Protein AF-A0A2B8A457-F1 (afdb_monomer)

Secondary structure (DSSP, 8-state):
--TT--HHHHHHHHHHHHHHHHHHHHHHHT-HHHHHHHHHHHHHHHHHTTTT---S-HHHHHHHHHHHHHHHHHHHHHHHHHHHHHHHHHHHHHHHHHHHHHHHHHHHHHHHHHHHHS-HHHHHHHHHHHHS------

Structure (mmCIF, N/CA/C/O backbone):
data_AF-A0A2B8A457-F1
#
_entry.id   AF-A0A2B8A457-F1
#
loop_
_atom_site.group_PDB
_atom_site.id
_atom_site.type_symbol
_atom_site.label_atom_id
_atom_site.label_alt_id
_atom_site.label_comp_id
_atom_site.label_asym_id
_atom_site.label_entity_id
_atom_site.label_seq_id
_atom_site.pdbx_PDB_ins_code
_atom_site.Cartn_x
_atom_site.Cartn_y
_atom_site.Cartn_z
_atom_site.occupancy
_atom_site.B_iso_or_equiv
_atom_site.auth_seq_id
_atom_site.auth_comp_id
_atom_site.auth_asym_id
_atom_site.auth_atom_id
_atom_site.pdbx_PDB_model_num
ATOM 1 N N . MET A 1 1 ? 13.813 -0.343 -30.121 1.00 52.28 1 MET A N 1
ATOM 2 C CA . MET A 1 1 ? 13.676 -1.736 -29.616 1.00 52.28 1 MET A CA 1
ATOM 3 C C . MET A 1 1 ? 12.540 -1.972 -28.604 1.00 52.28 1 MET A C 1
ATOM 5 O O . MET A 1 1 ? 12.198 -3.127 -28.408 1.00 52.28 1 MET A O 1
ATOM 9 N N . LEU A 1 2 ? 11.872 -0.954 -28.040 1.00 53.28 2 LEU A N 1
ATOM 10 C CA . LEU A 1 2 ? 10.513 -1.100 -27.456 1.00 53.28 2 LEU A CA 1
ATOM 11 C C . LEU A 1 2 ? 9.423 -0.391 -28.286 1.00 53.28 2 LEU A C 1
ATOM 13 O O . LEU A 1 2 ? 8.240 -0.682 -28.145 1.00 53.28 2 LEU A O 1
ATOM 17 N N . SER A 1 3 ? 9.846 0.500 -29.183 1.00 53.75 3 SER A N 1
ATOM 18 C CA . SER A 1 3 ? 9.023 1.401 -29.994 1.00 53.75 3 SER A CA 1
ATOM 19 C C . SER A 1 3 ? 8.364 0.769 -31.228 1.00 53.75 3 SER A C 1
ATOM 21 O O . SER A 1 3 ? 7.553 1.422 -31.862 1.00 53.75 3 SER A O 1
ATOM 23 N N . GLU A 1 4 ? 8.674 -0.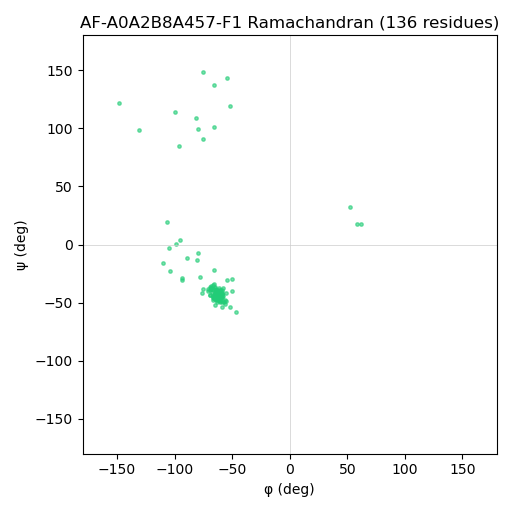483 -31.577 1.00 54.47 4 GLU A N 1
ATOM 24 C CA . GLU A 1 4 ? 8.161 -1.135 -32.803 1.00 54.47 4 GLU A CA 1
ATOM 25 C C . GLU A 1 4 ? 7.081 -2.197 -32.530 1.00 54.47 4 GLU A C 1
ATOM 27 O O . GLU A 1 4 ? 6.860 -3.087 -33.343 1.00 54.47 4 GLU A O 1
ATOM 32 N N . GLY A 1 5 ? 6.428 -2.181 -31.359 1.00 55.97 5 GLY A N 1
ATOM 33 C CA . GLY A 1 5 ? 5.375 -3.165 -31.043 1.00 55.97 5 GLY A CA 1
ATOM 34 C C . GLY A 1 5 ? 5.871 -4.620 -31.006 1.00 55.97 5 GLY A C 1
ATOM 35 O O . GLY A 1 5 ? 5.084 -5.570 -31.065 1.00 55.97 5 GLY A O 1
ATOM 36 N N . ASN A 1 6 ? 7.189 -4.816 -30.902 1.00 70.00 6 ASN A N 1
ATOM 37 C CA . ASN A 1 6 ? 7.809 -6.128 -30.937 1.00 70.00 6 ASN A CA 1
ATOM 38 C C . ASN A 1 6 ? 7.582 -6.846 -29.600 1.00 70.00 6 ASN A C 1
ATOM 40 O O . ASN A 1 6 ? 8.371 -6.737 -28.660 1.00 70.00 6 ASN A O 1
ATOM 44 N N . HIS A 1 7 ? 6.489 -7.604 -29.536 1.00 79.69 7 HIS A N 1
ATOM 45 C CA . HIS A 1 7 ? 6.098 -8.428 -28.393 1.00 79.69 7 HIS A CA 1
ATOM 46 C C . HIS A 1 7 ? 7.244 -9.327 -27.899 1.00 79.69 7 HIS A C 1
ATOM 48 O O . HIS A 1 7 ? 7.332 -9.599 -26.704 1.00 79.69 7 HIS A O 1
ATOM 54 N N . LYS A 1 8 ? 8.167 -9.743 -28.783 1.00 84.62 8 LYS A N 1
ATOM 55 C CA . LYS A 1 8 ? 9.351 -10.523 -28.391 1.00 84.62 8 LYS A CA 1
ATOM 56 C C . LYS A 1 8 ? 10.301 -9.704 -27.519 1.00 84.62 8 LYS A C 1
ATOM 58 O O . LYS A 1 8 ? 10.731 -10.190 -26.483 1.00 84.62 8 LYS A O 1
ATOM 63 N N . ALA A 1 9 ? 10.578 -8.453 -27.885 1.00 85.19 9 ALA A N 1
ATOM 64 C CA . ALA A 1 9 ? 11.459 -7.583 -27.107 1.00 85.19 9 ALA A CA 1
ATOM 65 C C . ALA A 1 9 ? 10.882 -7.283 -25.714 1.00 85.19 9 ALA A C 1
ATOM 67 O O . ALA A 1 9 ? 11.610 -7.298 -24.722 1.00 85.19 9 ALA A O 1
ATOM 68 N N . PHE A 1 10 ? 9.566 -7.075 -25.625 1.00 87.38 10 PHE A N 1
ATOM 69 C CA . PHE A 1 10 ? 8.898 -6.898 -24.338 1.00 87.38 10 PHE A CA 1
ATOM 70 C C . PHE A 1 10 ? 8.903 -8.180 -23.497 1.00 87.38 10 PHE A C 1
ATOM 72 O O . PHE A 1 10 ? 9.169 -8.119 -22.301 1.00 87.38 10 PHE A O 1
ATOM 79 N N . LYS A 1 11 ? 8.686 -9.347 -24.115 1.00 89.62 11 LYS A N 1
ATOM 80 C CA . LYS A 1 11 ? 8.765 -10.645 -23.431 1.00 89.62 11 LYS A CA 1
ATOM 81 C C . LYS A 1 11 ? 10.161 -10.912 -22.860 1.00 89.62 11 LYS A C 1
ATOM 83 O O . LYS A 1 11 ? 10.271 -11.339 -21.716 1.00 89.62 11 LYS A O 1
ATOM 88 N N . GLU A 1 12 ? 11.218 -10.618 -23.613 1.00 90.25 12 GLU A N 1
ATOM 89 C CA . GLU A 1 12 ? 12.600 -10.745 -23.129 1.00 90.25 12 GLU A CA 1
ATOM 90 C C . GLU A 1 12 ? 12.883 -9.816 -21.946 1.00 90.25 12 GLU A C 1
ATOM 92 O O . GLU A 1 12 ? 13.487 -10.214 -20.949 1.00 90.25 12 GLU A O 1
ATOM 97 N N . LEU A 1 13 ? 12.401 -8.578 -22.027 1.00 90.62 13 LEU A N 1
ATOM 98 C CA . LEU A 1 13 ? 12.503 -7.602 -20.951 1.00 90.62 13 LEU A CA 1
ATOM 99 C C . LEU A 1 13 ? 11.749 -8.075 -19.699 1.00 90.62 13 LEU A C 1
ATOM 101 O O . LEU A 1 13 ? 12.302 -8.031 -18.600 1.00 90.62 13 LEU A O 1
ATOM 105 N N . TYR A 1 14 ? 10.527 -8.580 -19.862 1.00 92.25 14 TYR A N 1
ATOM 106 C CA . TYR A 1 14 ? 9.738 -9.145 -18.772 1.00 92.25 14 TYR A CA 1
ATOM 107 C C . TYR A 1 14 ? 10.484 -10.308 -18.110 1.00 92.25 14 TYR A C 1
ATOM 109 O O . TYR A 1 14 ? 10.761 -10.256 -16.915 1.00 92.25 14 TYR A O 1
ATOM 117 N N . ASN A 1 15 ? 10.918 -11.302 -18.889 1.00 93.25 15 ASN A N 1
ATOM 118 C CA . ASN A 1 15 ? 11.648 -12.467 -18.383 1.00 93.25 15 ASN A CA 1
ATOM 119 C C . ASN A 1 15 ? 12.934 -12.082 -17.640 1.00 93.25 15 ASN A C 1
ATOM 121 O O . ASN A 1 15 ? 13.277 -12.700 -16.631 1.00 93.25 15 ASN A O 1
ATOM 125 N N . ARG A 1 16 ? 13.639 -11.051 -18.121 1.00 94.94 16 ARG A N 1
ATOM 126 C CA . ARG A 1 16 ? 14.887 -10.570 -17.523 1.00 94.94 16 ARG A CA 1
ATOM 127 C C . ARG A 1 16 ? 14.676 -9.910 -16.162 1.00 94.94 16 ARG A C 1
ATOM 129 O O . ARG A 1 16 ? 15.476 -10.138 -15.260 1.00 94.94 16 ARG A O 1
ATOM 136 N N . TYR A 1 17 ? 13.647 -9.074 -16.018 1.00 95.38 17 TYR A N 1
ATOM 137 C CA . TYR A 1 17 ? 13.493 -8.225 -14.831 1.00 95.38 17 TYR A CA 1
ATOM 138 C C . TYR A 1 17 ? 12.430 -8.712 -13.844 1.00 95.38 17 TYR A C 1
ATOM 140 O O . TYR A 1 17 ? 12.546 -8.392 -12.664 1.00 95.38 17 TYR A O 1
ATOM 148 N N . TRP A 1 18 ? 11.452 -9.517 -14.274 1.00 96.06 18 TRP A N 1
ATOM 149 C CA . TRP A 1 18 ? 10.321 -9.963 -13.450 1.00 96.06 18 TRP A CA 1
ATOM 150 C C . TRP A 1 18 ? 10.748 -10.456 -12.068 1.00 96.06 18 TRP A C 1
ATOM 152 O O . TRP A 1 18 ? 10.353 -9.880 -11.059 1.00 96.06 18 TRP A O 1
ATOM 162 N N . ARG A 1 19 ? 11.630 -11.464 -12.011 1.00 96.69 19 ARG A N 1
ATOM 163 C CA . ARG A 1 19 ? 12.070 -12.063 -10.740 1.00 96.69 19 ARG A CA 1
ATOM 164 C C . ARG A 1 19 ? 12.770 -11.058 -9.826 1.00 96.69 19 ARG A C 1
ATOM 166 O O . ARG A 1 19 ? 12.520 -11.044 -8.627 1.00 96.69 19 ARG A O 1
ATOM 173 N N . SER A 1 20 ? 13.636 -10.210 -10.380 1.00 97.25 20 SER A N 1
ATOM 174 C CA . SER A 1 20 ? 14.382 -9.235 -9.578 1.00 97.25 20 SER A CA 1
ATOM 175 C C . SER A 1 20 ? 13.480 -8.135 -9.022 1.00 97.25 20 SER A C 1
ATOM 177 O O . SER A 1 20 ? 13.677 -7.702 -7.887 1.00 97.25 20 SER A O 1
ATOM 179 N N . LEU A 1 21 ? 12.513 -7.666 -9.813 1.00 97.62 21 LEU A N 1
ATOM 180 C CA . LEU A 1 21 ? 11.555 -6.653 -9.377 1.00 97.62 21 LEU A CA 1
ATOM 181 C C . LEU A 1 21 ? 10.575 -7.233 -8.357 1.00 97.62 21 LEU A C 1
ATOM 183 O O . LEU A 1 21 ? 10.275 -6.567 -7.369 1.00 97.62 21 LEU A O 1
ATOM 187 N N . LEU A 1 22 ? 10.152 -8.483 -8.554 1.00 98.06 22 LEU A N 1
ATOM 188 C CA . LEU A 1 22 ? 9.274 -9.195 -7.633 1.00 98.06 22 LEU A CA 1
ATOM 189 C C . LEU A 1 22 ? 9.938 -9.415 -6.279 1.00 98.06 22 LEU A C 1
ATOM 191 O O . LEU A 1 22 ? 9.356 -9.055 -5.266 1.00 98.06 22 LEU A O 1
ATOM 195 N N . ASN A 1 23 ? 11.184 -9.891 -6.244 1.00 97.81 23 ASN A N 1
ATOM 196 C CA . ASN A 1 23 ? 11.912 -10.048 -4.983 1.00 97.81 23 ASN A CA 1
ATOM 197 C C . ASN A 1 23 ? 12.048 -8.714 -4.228 1.00 97.81 23 ASN A C 1
ATOM 199 O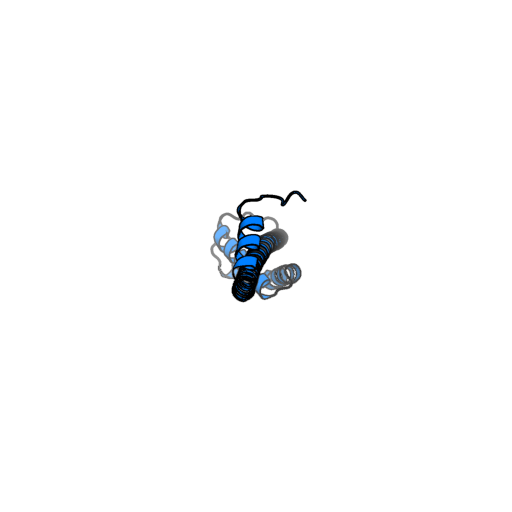 O . ASN A 1 23 ? 11.913 -8.670 -3.007 1.00 97.81 23 ASN A O 1
ATOM 203 N N . HIS A 1 24 ? 12.282 -7.614 -4.951 1.00 97.25 24 HIS A N 1
ATOM 204 C CA . HIS A 1 24 ? 12.352 -6.279 -4.360 1.00 97.25 24 HIS A CA 1
ATOM 205 C C . HIS A 1 24 ? 10.993 -5.825 -3.799 1.00 97.25 24 HIS A C 1
ATOM 207 O O . HIS A 1 24 ? 10.929 -5.368 -2.656 1.00 97.25 24 HIS A O 1
ATOM 213 N N . ALA A 1 25 ? 9.911 -5.965 -4.570 1.00 98.00 25 ALA A N 1
ATOM 214 C CA . ALA A 1 25 ? 8.566 -5.589 -4.145 1.00 98.00 25 ALA A CA 1
ATOM 215 C C . ALA A 1 25 ? 8.076 -6.459 -2.977 1.00 98.00 25 ALA A C 1
ATOM 217 O O . ALA A 1 25 ? 7.726 -5.930 -1.925 1.00 98.00 25 ALA A O 1
ATOM 218 N N . ALA A 1 26 ? 8.142 -7.784 -3.115 1.00 98.06 26 ALA A N 1
ATOM 219 C CA . ALA A 1 26 ? 7.707 -8.732 -2.097 1.00 98.06 26 ALA A CA 1
ATOM 220 C C . ALA A 1 26 ? 8.508 -8.590 -0.797 1.00 98.06 26 ALA A C 1
ATOM 222 O O . ALA A 1 26 ? 7.922 -8.606 0.281 1.00 98.06 26 ALA A O 1
ATOM 223 N N . GLY A 1 27 ? 9.826 -8.369 -0.877 1.00 97.56 27 GLY A N 1
ATOM 224 C CA . GLY A 1 27 ? 10.652 -8.096 0.302 1.00 97.56 27 GLY A CA 1
ATOM 225 C C . GLY A 1 27 ? 10.294 -6.775 0.992 1.00 97.56 27 GLY A C 1
ATOM 226 O O . GLY A 1 27 ? 10.279 -6.705 2.219 1.00 97.56 27 GLY A O 1
ATOM 227 N N . THR A 1 28 ? 9.949 -5.741 0.219 1.00 96.94 28 THR A N 1
ATOM 228 C CA . THR A 1 28 ? 9.533 -4.435 0.762 1.00 96.94 28 THR A CA 1
ATOM 229 C C . THR A 1 28 ? 8.152 -4.503 1.416 1.00 96.94 28 THR A C 1
ATOM 231 O O . THR A 1 28 ? 7.933 -3.893 2.460 1.00 96.94 28 THR A O 1
ATOM 234 N N . LEU A 1 29 ? 7.216 -5.233 0.807 1.00 97.00 29 LEU A N 1
ATOM 235 C CA . LEU A 1 29 ? 5.832 -5.350 1.272 1.00 97.00 29 LEU A CA 1
ATOM 236 C C . LEU A 1 29 ? 5.613 -6.493 2.266 1.00 97.00 29 LEU A C 1
ATOM 238 O O . LEU A 1 29 ? 4.541 -6.575 2.860 1.00 97.00 29 LEU A O 1
ATOM 242 N N . GLN A 1 30 ? 6.601 -7.379 2.421 1.00 97.12 30 GLN A N 1
ATOM 243 C CA . GLN A 1 30 ? 6.486 -8.647 3.150 1.00 97.12 30 GLN A CA 1
ATOM 244 C C . GLN A 1 30 ? 5.299 -9.499 2.670 1.00 97.12 30 GLN A C 1
ATOM 246 O O . GLN A 1 30 ? 4.677 -10.221 3.445 1.00 97.12 30 GLN A O 1
ATOM 251 N N . SER A 1 31 ? 4.970 -9.398 1.381 1.00 97.62 31 SER A N 1
ATOM 252 C CA . SER A 1 31 ? 3.854 -10.105 0.763 1.00 97.62 31 SER A CA 1
ATOM 253 C C . SER A 1 31 ? 4.168 -10.419 -0.691 1.00 97.62 31 SER A C 1
ATOM 255 O O . SER A 1 31 ? 4.425 -9.522 -1.496 1.00 97.62 31 SER A O 1
ATOM 257 N N . GLN A 1 32 ? 4.135 -11.709 -1.018 1.00 97.25 32 GLN A N 1
ATOM 258 C CA . GLN A 1 32 ? 4.378 -12.192 -2.372 1.00 97.25 32 GLN A CA 1
ATOM 259 C C . GLN A 1 32 ? 3.282 -11.723 -3.334 1.00 97.25 32 GLN A C 1
ATOM 261 O O . GLN A 1 32 ? 3.598 -11.203 -4.398 1.00 97.25 32 GLN A O 1
ATOM 266 N N . SER A 1 33 ? 2.011 -11.851 -2.943 1.00 97.94 33 SER A N 1
ATOM 267 C CA . SER A 1 33 ? 0.869 -11.507 -3.797 1.00 97.94 33 SER A CA 1
ATOM 268 C C . SER A 1 33 ? 0.837 -10.019 -4.147 1.00 97.94 33 SER A C 1
ATOM 270 O O . SER A 1 33 ? 0.692 -9.657 -5.309 1.00 97.94 33 SER A O 1
ATOM 272 N N . GLU A 1 34 ? 1.056 -9.156 -3.156 1.00 97.56 34 GLU A N 1
ATOM 273 C CA . GLU A 1 34 ? 1.091 -7.700 -3.355 1.00 97.56 34 GLU A CA 1
ATOM 274 C C . GLU A 1 34 ? 2.305 -7.293 -4.207 1.00 97.56 34 GLU A C 1
ATOM 276 O O . GLU A 1 34 ? 2.245 -6.380 -5.030 1.00 97.56 34 GLU A O 1
ATOM 281 N N . GLY A 1 35 ? 3.429 -7.999 -4.038 1.00 97.88 35 GLY A N 1
ATOM 282 C CA . GLY A 1 35 ? 4.605 -7.820 -4.882 1.00 97.88 35 GLY A CA 1
ATOM 283 C C . GLY A 1 35 ? 4.334 -8.174 -6.346 1.00 97.88 35 GLY A C 1
ATOM 284 O O . GLY A 1 35 ? 4.753 -7.433 -7.236 1.00 97.88 35 GLY A O 1
ATOM 285 N N . GLU A 1 36 ? 3.628 -9.278 -6.603 1.00 97.69 36 GLU A N 1
ATOM 286 C CA . GLU A 1 36 ? 3.245 -9.711 -7.953 1.00 97.69 36 GLU A CA 1
ATOM 287 C C . GLU A 1 36 ? 2.332 -8.693 -8.635 1.00 97.69 36 GLU A C 1
ATOM 289 O O . GLU A 1 36 ? 2.601 -8.318 -9.778 1.00 97.69 36 GLU A O 1
ATOM 294 N N . GLU A 1 37 ? 1.325 -8.187 -7.921 1.00 97.31 37 GLU A N 1
ATOM 295 C CA . GLU A 1 37 ? 0.398 -7.174 -8.430 1.00 97.31 37 GLU A CA 1
ATOM 296 C C . GLU A 1 37 ? 1.133 -5.885 -8.824 1.00 97.31 37 GLU A C 1
ATOM 298 O O . GLU A 1 37 ? 1.013 -5.426 -9.963 1.00 97.31 37 GLU A O 1
ATOM 303 N N . ILE A 1 38 ? 2.002 -5.356 -7.951 1.00 97.25 38 ILE A N 1
ATOM 304 C CA . ILE A 1 38 ? 2.794 -4.155 -8.266 1.00 97.25 38 ILE A CA 1
ATOM 305 C C . ILE A 1 38 ? 3.666 -4.360 -9.505 1.00 97.25 38 ILE A C 1
ATOM 307 O O . ILE A 1 38 ? 3.766 -3.475 -10.360 1.00 97.25 38 ILE A O 1
ATOM 311 N N . VAL A 1 39 ? 4.351 -5.499 -9.608 1.00 97.31 39 VAL A N 1
ATOM 312 C CA . VAL A 1 39 ? 5.240 -5.749 -10.746 1.00 97.31 39 VAL A CA 1
ATOM 313 C C . VAL A 1 39 ? 4.434 -5.921 -12.033 1.00 97.31 39 VAL A C 1
ATOM 315 O O . VAL A 1 39 ? 4.850 -5.419 -13.080 1.00 97.31 39 VAL A O 1
ATOM 318 N N . GLN A 1 40 ? 3.267 -6.562 -11.969 1.00 95.50 40 GLN A N 1
ATOM 319 C CA . GLN A 1 40 ? 2.356 -6.673 -13.101 1.00 95.50 40 GLN A CA 1
ATOM 320 C C . GLN A 1 40 ? 1.891 -5.295 -13.586 1.00 95.50 40 GLN A C 1
ATOM 322 O O . GLN A 1 40 ? 2.028 -5.002 -14.776 1.00 95.50 40 GLN A O 1
ATOM 327 N N . GLU A 1 41 ? 1.423 -4.428 -12.685 1.00 95.75 41 GLU A N 1
ATOM 328 C CA . GLU A 1 41 ? 1.030 -3.053 -13.018 1.00 95.75 41 GLU A CA 1
ATOM 329 C C . GLU A 1 41 ? 2.164 -2.280 -13.694 1.00 95.75 41 GLU A C 1
ATOM 331 O O . GLU A 1 41 ? 1.949 -1.589 -14.687 1.00 95.75 41 GLU A O 1
ATOM 336 N N . ILE A 1 42 ? 3.395 -2.432 -13.198 1.00 94.94 42 ILE A N 1
ATOM 337 C CA . ILE A 1 42 ? 4.575 -1.783 -13.776 1.00 94.94 42 ILE A CA 1
ATOM 338 C C . ILE A 1 42 ? 4.795 -2.208 -15.227 1.00 94.94 42 ILE A C 1
ATOM 340 O O . ILE A 1 42 ? 5.057 -1.358 -16.080 1.00 94.94 42 ILE A O 1
ATOM 344 N N . PHE A 1 43 ? 4.700 -3.504 -15.526 1.00 94.12 43 PHE A N 1
ATOM 345 C CA . PHE A 1 43 ? 4.867 -3.984 -16.895 1.00 94.12 43 PHE A CA 1
ATOM 346 C C . PHE A 1 43 ? 3.704 -3.559 -17.797 1.00 94.12 43 PHE A C 1
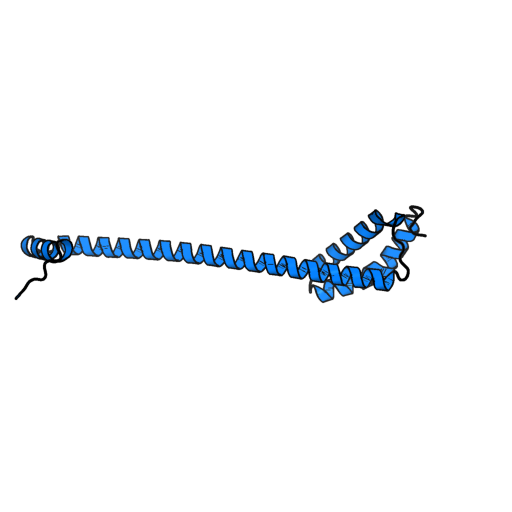ATOM 348 O O . PHE A 1 43 ? 3.949 -3.190 -18.946 1.00 94.12 43 PHE A O 1
ATOM 355 N N . VAL A 1 44 ? 2.469 -3.529 -17.289 1.00 93.12 44 VAL A N 1
ATOM 356 C CA . VAL A 1 44 ? 1.308 -2.995 -18.020 1.00 93.12 44 VAL A CA 1
ATOM 357 C C . VAL A 1 44 ? 1.505 -1.511 -18.345 1.00 93.12 44 VAL A C 1
ATOM 359 O O . VAL A 1 44 ? 1.367 -1.102 -19.499 1.00 93.12 44 VAL A O 1
ATOM 362 N N . ASP A 1 45 ? 1.914 -0.706 -17.364 1.00 91.25 45 ASP A N 1
ATOM 363 C CA . ASP A 1 45 ? 2.220 0.715 -17.541 1.00 91.25 45 ASP A CA 1
ATOM 364 C C . ASP A 1 45 ? 3.335 0.934 -18.567 1.00 91.25 45 ASP A C 1
ATOM 366 O O . ASP A 1 45 ? 3.240 1.814 -19.429 1.00 91.25 45 ASP A O 1
ATOM 370 N N . LEU A 1 46 ? 4.397 0.128 -18.483 1.00 90.6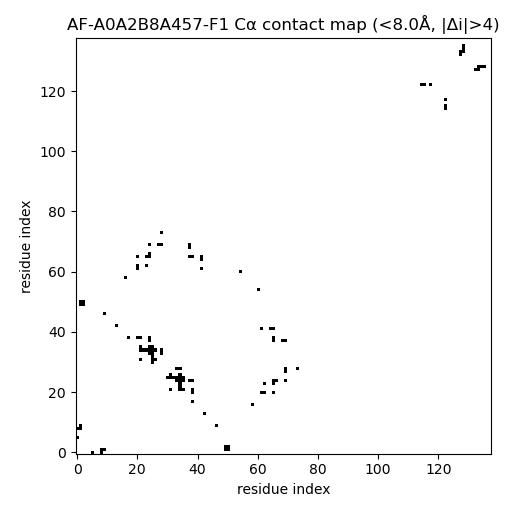9 46 LEU A N 1
ATOM 371 C CA . LEU A 1 46 ? 5.527 0.183 -19.401 1.00 90.69 46 LEU A CA 1
ATOM 372 C C . LEU A 1 46 ? 5.091 -0.149 -20.831 1.00 90.69 46 LEU A C 1
ATOM 374 O O . LEU A 1 46 ? 5.491 0.543 -21.767 1.00 90.69 46 LEU A O 1
ATOM 378 N N . TRP A 1 47 ? 4.254 -1.175 -21.000 1.00 89.94 47 TRP A N 1
ATOM 379 C CA . TRP A 1 47 ? 3.699 -1.553 -22.296 1.00 89.94 47 TRP A CA 1
ATOM 380 C C . TRP A 1 47 ? 2.847 -0.434 -22.888 1.00 89.94 47 TRP A C 1
ATOM 382 O O . TRP A 1 47 ? 3.020 -0.086 -24.056 1.00 89.94 47 TRP A O 1
ATOM 392 N N . ASN A 1 48 ? 1.967 0.167 -22.088 1.00 89.50 48 ASN A N 1
ATOM 393 C CA . ASN A 1 48 ? 1.073 1.231 -22.540 1.00 89.50 48 ASN A CA 1
ATOM 394 C C . ASN A 1 48 ? 1.833 2.506 -22.933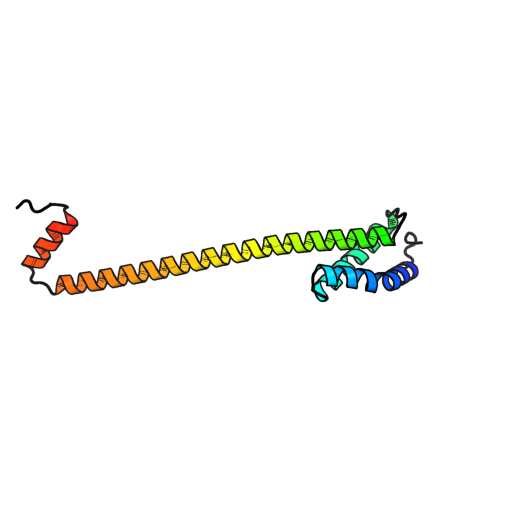 1.00 89.50 48 ASN A C 1
ATOM 396 O O . ASN A 1 48 ? 1.442 3.191 -23.871 1.00 89.50 48 ASN A O 1
ATOM 400 N N . LYS A 1 49 ? 2.945 2.814 -22.255 1.00 87.62 49 LYS A N 1
ATOM 401 C CA . LYS A 1 49 ? 3.737 4.038 -22.482 1.00 87.62 49 LYS A CA 1
ATOM 402 C C . LYS A 1 49 ? 4.925 3.846 -23.435 1.00 87.62 49 LYS A C 1
ATOM 404 O O . LYS A 1 49 ? 5.692 4.784 -23.649 1.00 87.62 49 LYS A O 1
ATOM 409 N N . ARG A 1 50 ? 5.093 2.652 -24.015 1.00 85.12 50 ARG A N 1
ATOM 410 C CA . ARG A 1 50 ? 6.289 2.230 -24.776 1.00 85.12 50 ARG A CA 1
ATOM 411 C C . ARG A 1 50 ? 6.700 3.161 -25.925 1.00 85.12 50 ARG A C 1
ATOM 413 O O . ARG A 1 50 ? 7.883 3.241 -26.233 1.00 85.12 50 ARG A O 1
ATOM 420 N N . GLU A 1 51 ? 5.749 3.851 -26.553 1.00 81.50 51 GLU A N 1
ATOM 421 C CA . GLU A 1 51 ? 5.988 4.681 -27.746 1.00 81.50 51 GLU A CA 1
ATOM 422 C C . GLU A 1 51 ? 6.621 6.041 -27.405 1.00 81.50 51 GLU A C 1
ATOM 424 O O . GLU A 1 51 ? 7.390 6.577 -28.197 1.00 81.50 51 GLU A O 1
ATOM 429 N N . GLY A 1 52 ? 6.370 6.568 -26.200 1.00 79.31 52 GLY A N 1
ATOM 430 C CA . GLY A 1 52 ? 6.897 7.863 -25.741 1.00 79.31 52 GLY A CA 1
ATOM 431 C C . GLY A 1 52 ? 8.045 7.767 -24.732 1.00 79.31 52 GLY A C 1
ATOM 432 O O . GLY A 1 52 ? 8.577 8.787 -24.294 1.00 79.31 52 GLY A O 1
ATOM 433 N N . LEU A 1 53 ? 8.428 6.558 -24.319 1.00 79.94 53 LEU A N 1
ATOM 434 C CA . LEU A 1 53 ? 9.408 6.351 -23.256 1.00 79.94 53 LEU A CA 1
ATOM 435 C C . LEU A 1 53 ? 10.851 6.474 -23.764 1.00 79.94 53 LEU A C 1
ATOM 437 O O . LEU A 1 53 ? 11.384 5.581 -24.417 1.00 79.94 53 LEU A O 1
ATOM 441 N N . GLN A 1 54 ? 11.519 7.560 -23.373 1.00 80.25 54 GLN A N 1
ATOM 442 C CA . GLN A 1 54 ? 12.957 7.762 -23.572 1.00 80.25 54 GLN A CA 1
ATOM 443 C C . GLN A 1 54 ? 13.723 7.361 -22.305 1.00 80.25 54 GLN A C 1
ATOM 445 O O . GLN A 1 54 ? 14.016 8.185 -21.438 1.00 80.25 54 GLN A O 1
ATOM 450 N N . ILE A 1 55 ? 14.023 6.068 -22.167 1.00 81.56 55 ILE A N 1
ATOM 451 C CA . ILE A 1 55 ? 14.695 5.522 -20.980 1.00 81.56 55 ILE A CA 1
ATOM 452 C C . ILE A 1 55 ? 16.187 5.330 -21.269 1.00 81.56 55 ILE A C 1
ATOM 454 O O . ILE A 1 55 ? 16.560 4.472 -22.064 1.00 81.56 55 ILE A O 1
ATOM 458 N N . ARG A 1 56 ? 17.054 6.088 -20.580 1.00 84.06 56 ARG A N 1
ATOM 459 C CA . ARG A 1 56 ? 18.520 5.928 -20.689 1.00 84.06 56 ARG A CA 1
ATOM 460 C C . ARG A 1 56 ? 19.042 4.706 -19.931 1.00 84.06 56 ARG A C 1
ATOM 462 O O . ARG A 1 56 ? 19.911 4.004 -20.428 1.00 84.06 56 ARG A O 1
ATOM 469 N N . ASN A 1 57 ? 18.521 4.461 -18.726 1.00 89.50 57 ASN A N 1
ATOM 470 C CA . ASN A 1 57 ? 18.896 3.323 -17.885 1.00 89.50 57 ASN A CA 1
ATOM 471 C C . ASN A 1 57 ? 17.635 2.607 -17.391 1.00 89.50 57 ASN A C 1
ATOM 473 O O . ASN A 1 57 ? 16.984 3.035 -16.436 1.00 89.50 57 ASN A O 1
ATOM 477 N N . LEU A 1 58 ? 17.291 1.523 -18.083 1.00 88.94 58 LEU A N 1
ATOM 478 C CA . LEU A 1 58 ? 16.087 0.746 -17.820 1.00 88.94 58 LEU A CA 1
ATOM 479 C C . LEU A 1 58 ? 16.104 0.027 -16.459 1.00 88.94 58 LEU A C 1
ATOM 481 O O . LEU A 1 58 ? 15.111 0.160 -15.746 1.00 88.94 58 LEU A O 1
ATOM 485 N N . PRO A 1 59 ? 17.185 -0.665 -16.039 1.00 90.00 59 PRO A N 1
ATOM 486 C CA . PRO A 1 59 ? 17.266 -1.231 -14.693 1.00 90.00 59 PRO A CA 1
ATOM 487 C C . PRO A 1 59 ? 16.973 -0.211 -13.590 1.00 90.00 59 PRO A C 1
ATOM 489 O O . PRO A 1 59 ? 16.074 -0.423 -12.777 1.00 90.00 59 PRO A O 1
ATOM 492 N N . SER A 1 60 ? 17.683 0.922 -13.580 1.00 93.06 60 SER A N 1
ATOM 493 C CA . SER A 1 60 ? 17.493 1.945 -12.548 1.00 93.06 60 SER A CA 1
ATOM 494 C C . SER A 1 60 ? 16.070 2.498 -12.568 1.00 93.06 60 SER A C 1
ATOM 496 O O . SER A 1 60 ? 15.452 2.617 -11.515 1.00 93.06 60 SER A O 1
ATOM 498 N N . TYR A 1 61 ? 15.522 2.756 -13.759 1.00 92.50 61 TYR A N 1
ATOM 499 C CA . TYR A 1 61 ? 14.141 3.204 -13.918 1.00 92.50 61 TYR A CA 1
ATOM 500 C C . TYR A 1 61 ? 13.132 2.222 -13.300 1.00 92.50 61 TYR A C 1
ATOM 502 O O . TYR A 1 61 ? 12.288 2.633 -12.504 1.00 92.50 61 TYR A O 1
ATOM 510 N N . LEU A 1 62 ? 13.245 0.926 -13.611 1.00 93.75 62 LEU A N 1
ATOM 511 C CA . LEU A 1 62 ? 12.325 -0.100 -13.113 1.00 93.75 62 LEU A CA 1
ATOM 512 C C . LEU A 1 62 ? 12.416 -0.267 -11.591 1.00 93.75 62 LEU A C 1
ATOM 514 O O . LEU A 1 62 ? 11.388 -0.323 -10.920 1.00 93.75 62 LEU A O 1
ATOM 518 N N . HIS A 1 63 ? 13.623 -0.281 -11.020 1.00 92.44 63 HIS A N 1
ATOM 519 C CA . HIS A 1 63 ? 13.791 -0.385 -9.566 1.00 92.44 63 HIS A CA 1
ATOM 520 C C . HIS A 1 63 ? 13.268 0.852 -8.822 1.00 92.44 63 HIS A C 1
ATOM 522 O O . HIS A 1 63 ? 12.648 0.711 -7.765 1.00 92.44 63 HIS A O 1
ATOM 528 N N . THR A 1 64 ? 13.461 2.057 -9.371 1.00 94.75 64 THR A N 1
ATOM 529 C CA . THR A 1 64 ? 12.853 3.281 -8.828 1.00 94.75 64 THR A CA 1
ATOM 530 C C . THR A 1 64 ? 11.330 3.215 -8.893 1.00 94.75 64 THR A C 1
ATOM 532 O O . THR A 1 64 ? 10.660 3.589 -7.931 1.00 94.75 64 THR A O 1
ATOM 535 N N . LEU A 1 65 ? 10.776 2.709 -9.996 1.00 94.69 65 LEU A N 1
ATOM 536 C CA . LEU A 1 65 ? 9.335 2.580 -10.165 1.00 94.69 65 LEU A CA 1
ATOM 537 C C . LEU A 1 65 ? 8.730 1.591 -9.157 1.00 94.69 65 LEU A C 1
ATOM 539 O O . LEU A 1 65 ? 7.755 1.944 -8.496 1.00 94.69 65 LEU A O 1
ATOM 543 N N . VAL A 1 66 ? 9.357 0.424 -8.953 1.00 97.25 66 VAL A N 1
ATOM 544 C CA . VAL A 1 66 ? 8.969 -0.541 -7.903 1.00 97.25 66 VAL A CA 1
ATOM 545 C C . VAL A 1 66 ? 8.972 0.115 -6.531 1.00 97.25 66 VAL A C 1
ATOM 547 O O . VAL A 1 66 ? 7.970 0.055 -5.822 1.00 97.25 66 VAL A O 1
ATOM 550 N N . ARG A 1 67 ? 10.065 0.796 -6.167 1.00 96.81 67 ARG A N 1
ATOM 551 C CA . ARG A 1 67 ? 10.175 1.480 -4.872 1.00 96.81 67 ARG A CA 1
ATOM 552 C C . ARG A 1 67 ? 9.039 2.482 -4.673 1.00 96.81 67 ARG A C 1
ATOM 554 O O . ARG A 1 67 ? 8.406 2.496 -3.620 1.00 96.81 67 ARG A O 1
ATOM 561 N N . ASN A 1 68 ? 8.770 3.309 -5.679 1.00 96.88 68 ASN A N 1
ATOM 562 C CA . ASN A 1 68 ? 7.729 4.331 -5.601 1.00 96.88 68 ASN A CA 1
ATOM 563 C C . ASN A 1 68 ? 6.331 3.713 -5.477 1.00 96.88 68 ASN A C 1
ATOM 565 O O . ASN A 1 68 ? 5.538 4.177 -4.656 1.00 96.88 68 ASN A O 1
ATOM 569 N N . ARG A 1 69 ? 6.043 2.649 -6.237 1.00 97.19 69 ARG A N 1
ATOM 570 C CA . ARG A 1 69 ? 4.777 1.910 -6.141 1.00 97.19 69 ARG A CA 1
ATOM 571 C C . ARG A 1 69 ? 4.605 1.266 -4.767 1.00 97.19 69 ARG A C 1
ATOM 573 O O . ARG A 1 69 ? 3.560 1.461 -4.157 1.00 97.19 69 ARG A O 1
ATOM 580 N N . CYS A 1 70 ? 5.643 0.628 -4.223 1.00 97.81 70 CYS A N 1
ATOM 581 C CA . CYS A 1 70 ? 5.604 0.052 -2.875 1.00 97.81 70 CYS A CA 1
ATOM 582 C C . CYS A 1 70 ? 5.332 1.121 -1.806 1.00 97.81 70 CYS A C 1
ATOM 584 O O . CYS A 1 70 ? 4.473 0.939 -0.948 1.00 97.81 70 CYS A O 1
ATOM 586 N N . ILE A 1 71 ? 6.012 2.272 -1.872 1.00 97.31 71 ILE A N 1
ATOM 587 C CA . ILE A 1 71 ? 5.779 3.388 -0.940 1.00 97.31 71 ILE A CA 1
ATOM 588 C C . ILE A 1 71 ? 4.338 3.895 -1.046 1.00 97.31 71 ILE A C 1
ATOM 590 O O . ILE A 1 71 ? 3.697 4.148 -0.026 1.00 97.31 71 ILE A O 1
ATOM 594 N N . SER A 1 72 ? 3.825 4.051 -2.269 1.00 97.38 72 SER A N 1
ATOM 595 C CA . SER A 1 72 ? 2.441 4.470 -2.498 1.00 97.38 72 SER A CA 1
ATOM 596 C C . SER A 1 72 ? 1.452 3.470 -1.903 1.00 97.38 72 SER A C 1
ATOM 598 O O . SER A 1 72 ? 0.537 3.872 -1.191 1.00 97.38 72 SER A O 1
ATOM 600 N N . PHE A 1 73 ? 1.672 2.177 -2.135 1.00 97.00 73 PHE A N 1
ATOM 601 C CA . PHE A 1 73 ? 0.853 1.098 -1.597 1.00 97.00 73 PHE A CA 1
ATOM 602 C C . PHE A 1 73 ? 0.829 1.110 -0.062 1.00 97.00 73 PHE A C 1
ATOM 604 O O . PHE A 1 73 ? -0.240 1.134 0.548 1.00 97.00 73 PHE A O 1
ATOM 611 N N . ILE A 1 74 ? 2.004 1.186 0.573 1.00 96.94 74 ILE A N 1
ATOM 612 C CA . ILE A 1 74 ? 2.133 1.232 2.037 1.00 96.94 74 ILE A CA 1
ATOM 613 C C . ILE A 1 74 ? 1.392 2.443 2.611 1.00 96.94 74 ILE A C 1
ATOM 615 O O . ILE A 1 74 ? 0.689 2.320 3.614 1.00 96.94 74 ILE A O 1
ATOM 619 N N . ARG A 1 75 ? 1.507 3.613 1.969 1.00 96.75 75 ARG A N 1
ATOM 620 C CA . ARG A 1 75 ? 0.782 4.823 2.386 1.00 96.75 75 ARG A CA 1
ATOM 621 C C . ARG A 1 75 ? -0.729 4.625 2.307 1.00 96.75 75 ARG A C 1
ATOM 623 O O . ARG A 1 75 ? -1.415 4.928 3.281 1.00 96.75 75 ARG A O 1
ATOM 630 N N . SER A 1 76 ? -1.235 4.080 1.202 1.00 95.88 76 SER A N 1
ATOM 631 C CA . SER A 1 76 ? -2.663 3.785 1.043 1.00 95.88 76 SER A CA 1
ATOM 632 C C . SER A 1 76 ? -3.162 2.808 2.110 1.00 95.88 76 SER A C 1
ATOM 634 O O . SER A 1 76 ? -4.174 3.072 2.757 1.00 95.88 76 SER A O 1
ATOM 636 N N . LYS A 1 77 ? -2.412 1.732 2.383 1.00 94.69 77 LYS A N 1
ATOM 637 C CA . LYS A 1 77 ? -2.752 0.756 3.430 1.00 94.69 77 LYS A CA 1
ATOM 638 C C . LYS A 1 77 ? -2.711 1.341 4.838 1.00 94.69 77 LYS A C 1
ATOM 640 O O . LYS A 1 77 ? -3.552 0.995 5.664 1.00 94.69 77 LYS A O 1
ATOM 645 N N . ALA A 1 78 ? -1.775 2.240 5.130 1.00 95.12 78 ALA A N 1
ATOM 646 C CA . ALA A 1 78 ? -1.726 2.924 6.420 1.00 95.12 78 ALA A CA 1
ATOM 647 C C . ALA A 1 78 ? -2.967 3.805 6.641 1.00 95.12 78 ALA A C 1
ATOM 649 O O . ALA A 1 78 ? -3.542 3.810 7.730 1.00 95.12 78 ALA A O 1
ATOM 650 N N . VAL A 1 79 ? -3.410 4.511 5.597 1.00 95.38 79 VAL A N 1
ATOM 651 C CA . VAL A 1 79 ? -4.637 5.314 5.633 1.00 95.38 79 VAL A CA 1
ATOM 652 C C . VAL A 1 79 ? -5.865 4.420 5.820 1.00 95.38 79 VAL A C 1
ATOM 654 O O . VAL A 1 79 ? -6.672 4.686 6.709 1.00 95.38 79 VAL A O 1
ATOM 657 N N . GLU A 1 80 ? -5.976 3.331 5.056 1.00 94.88 80 GLU A N 1
ATOM 658 C CA . GLU A 1 80 ? -7.061 2.349 5.181 1.00 94.88 80 GLU A CA 1
ATOM 659 C C . GLU A 1 80 ? -7.165 1.800 6.614 1.00 94.88 80 GLU A C 1
ATOM 661 O O . GLU A 1 80 ? -8.237 1.842 7.219 1.00 94.88 80 GLU A O 1
ATOM 666 N N . ARG A 1 81 ? -6.038 1.378 7.206 1.00 94.69 81 ARG A N 1
ATOM 667 C CA . ARG A 1 81 ? -5.984 0.894 8.597 1.00 94.69 81 ARG A CA 1
ATOM 668 C C . ARG A 1 81 ? -6.449 1.945 9.600 1.00 94.69 81 ARG A C 1
ATOM 670 O O . ARG A 1 81 ? -7.220 1.621 10.499 1.00 94.69 81 ARG A O 1
ATOM 677 N N . LYS A 1 82 ? -6.032 3.204 9.433 1.00 94.31 82 LYS A N 1
ATOM 678 C CA . LYS A 1 82 ? -6.461 4.305 10.309 1.00 94.31 82 LYS A CA 1
ATOM 679 C C . LYS A 1 82 ? -7.979 4.497 10.265 1.00 94.31 82 LYS A C 1
ATOM 681 O O . LYS A 1 82 ? -8.602 4.693 11.307 1.00 94.31 82 LYS A O 1
ATOM 686 N N . TYR A 1 83 ? -8.583 4.423 9.080 1.00 94.25 83 TYR A N 1
ATOM 687 C CA . TYR A 1 83 ? -10.038 4.498 8.947 1.00 94.25 83 TYR A CA 1
ATOM 688 C C . TYR A 1 83 ? -10.733 3.292 9.582 1.00 94.25 83 TYR A C 1
ATOM 690 O O . TYR A 1 83 ? -11.695 3.477 10.324 1.00 94.25 83 TYR A O 1
ATOM 698 N N . GLN A 1 84 ? -10.237 2.074 9.353 1.00 94.19 84 GLN A N 1
ATOM 699 C CA . GLN A 1 84 ? -10.785 0.863 9.975 1.00 94.19 84 GLN A CA 1
ATOM 700 C C . GLN A 1 84 ? -10.762 0.951 11.508 1.00 94.19 84 GLN A C 1
ATOM 702 O O . GLN A 1 84 ? -11.759 0.650 12.165 1.00 94.19 84 GLN A O 1
ATOM 707 N N . GLU A 1 85 ? -9.655 1.422 12.085 1.00 94.31 85 GLU A N 1
ATOM 708 C CA . GLU A 1 85 ? -9.527 1.626 13.527 1.00 94.31 85 GLU A CA 1
ATOM 709 C C . GLU A 1 85 ? -10.491 2.704 14.043 1.00 94.31 85 GLU A C 1
ATOM 711 O O . GLU A 1 85 ? -11.161 2.507 15.059 1.00 94.31 85 GLU A O 1
ATOM 716 N N . TYR A 1 86 ? -10.621 3.821 13.324 1.00 93.56 86 TYR A N 1
ATOM 717 C CA . TYR A 1 86 ? -11.588 4.865 13.655 1.00 93.56 86 TYR A CA 1
ATOM 718 C C . TYR A 1 86 ? -13.025 4.323 13.693 1.00 93.56 86 TYR A C 1
ATOM 720 O O . TYR A 1 86 ? -13.731 4.525 14.684 1.00 93.56 86 TYR A O 1
ATOM 728 N N . TYR A 1 87 ? -13.447 3.583 12.663 1.00 93.06 87 TYR A N 1
ATOM 729 C CA . TYR A 1 87 ? -14.780 2.979 12.615 1.00 93.06 87 TYR A CA 1
ATOM 730 C C . TYR A 1 87 ? -14.993 1.961 13.736 1.00 93.06 87 TYR A C 1
ATOM 732 O O . TYR A 1 87 ? -16.039 1.982 14.386 1.00 93.06 87 TYR A O 1
ATOM 740 N N . LYS A 1 88 ? -14.000 1.113 14.021 1.00 93.38 88 LYS A N 1
ATOM 741 C CA . LYS A 1 88 ? -14.067 0.155 15.131 1.00 93.38 88 LYS A CA 1
ATOM 742 C C . LYS A 1 88 ? -14.271 0.865 16.472 1.00 93.38 88 LYS A C 1
ATOM 744 O O . LYS A 1 88 ? -15.139 0.470 17.247 1.00 93.38 88 LYS A O 1
ATOM 749 N N . ASN A 1 89 ? -13.528 1.942 16.720 1.00 93.06 89 ASN A N 1
ATOM 750 C CA . ASN A 1 89 ? -13.669 2.750 17.930 1.00 93.06 89 ASN A CA 1
ATOM 751 C C . ASN A 1 89 ? -15.039 3.436 18.020 1.00 93.06 89 ASN A C 1
ATOM 753 O O . ASN A 1 89 ? -15.632 3.490 19.097 1.00 93.06 89 ASN A O 1
ATOM 757 N N . LEU A 1 90 ? -15.564 3.941 16.901 1.00 92.50 90 LEU A N 1
ATOM 758 C CA . LEU A 1 90 ? -16.894 4.546 16.853 1.00 92.50 90 LEU A CA 1
ATOM 759 C C . LEU A 1 90 ? -17.992 3.527 17.195 1.00 92.50 90 LEU A C 1
ATOM 761 O O . LEU A 1 90 ? -18.870 3.818 18.008 1.00 92.50 90 LEU A O 1
ATOM 765 N N . LEU A 1 91 ? -17.921 2.325 16.617 1.00 92.00 91 LEU A N 1
ATOM 766 C CA . LEU A 1 91 ? -18.859 1.238 16.906 1.00 92.00 91 LEU A CA 1
ATOM 767 C C . LEU A 1 91 ? -18.786 0.804 18.372 1.00 92.00 91 LEU A C 1
ATOM 769 O O . LEU A 1 91 ? -19.823 0.659 19.015 1.00 92.00 91 LEU A O 1
ATOM 773 N N . TYR A 1 92 ? -17.576 0.675 18.918 1.00 90.88 92 TYR A N 1
ATOM 774 C CA . TYR A 1 92 ? -17.370 0.339 20.325 1.00 90.88 92 TYR A CA 1
ATOM 775 C C . TYR A 1 92 ? -17.987 1.383 21.267 1.00 90.88 92 TYR A C 1
ATOM 777 O O . TYR A 1 92 ? -18.741 1.033 22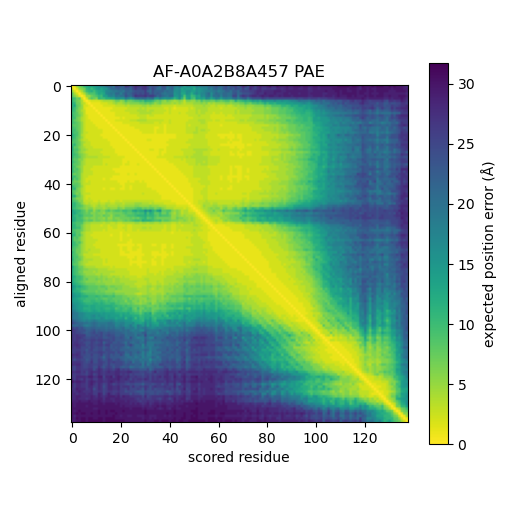.173 1.00 90.88 92 TYR A O 1
ATOM 785 N N . LYS A 1 93 ? -17.754 2.679 21.013 1.00 89.38 93 LYS A N 1
ATOM 786 C CA . LYS A 1 93 ? -18.372 3.768 21.789 1.00 89.38 93 LYS A CA 1
ATOM 787 C C . LYS A 1 93 ? -19.897 3.736 21.717 1.00 89.38 93 LYS A C 1
ATOM 789 O O . LYS A 1 93 ? -20.561 3.918 22.733 1.00 89.38 93 LYS A O 1
ATOM 794 N N . ARG A 1 94 ? -20.462 3.476 20.533 1.00 88.00 94 ARG A N 1
ATOM 795 C CA . ARG A 1 94 ? -21.916 3.352 20.355 1.00 88.00 94 ARG A CA 1
ATOM 796 C C . ARG A 1 94 ? -22.485 2.177 21.151 1.00 88.00 94 ARG A C 1
ATOM 798 O O . ARG A 1 94 ? -23.524 2.329 21.787 1.00 88.00 94 ARG A O 1
ATOM 805 N N . GLN A 1 95 ? -21.805 1.033 21.135 1.00 87.00 95 GLN A N 1
ATOM 806 C CA . GLN A 1 95 ? -22.208 -0.140 21.905 1.00 87.00 95 GLN A CA 1
ATOM 807 C C . GLN A 1 95 ? -22.182 0.146 23.411 1.00 87.00 95 GLN A C 1
ATOM 809 O O . GLN A 1 95 ? -23.158 -0.146 24.095 1.00 87.00 95 GLN A O 1
ATOM 814 N N . GLN A 1 96 ? -21.118 0.776 23.918 1.00 84.94 96 GLN A N 1
ATOM 815 C CA . GLN A 1 96 ? -21.047 1.170 25.327 1.00 84.94 96 GLN A CA 1
ATOM 816 C C . GLN A 1 96 ? -22.171 2.131 25.724 1.00 84.94 96 GLN A C 1
ATOM 818 O O . GLN A 1 96 ? -22.800 1.934 26.757 1.00 84.94 96 GLN A O 1
ATOM 823 N N . ALA A 1 97 ? -22.461 3.143 24.901 1.00 81.44 97 ALA A N 1
ATOM 824 C CA . ALA A 1 97 ? -23.546 4.082 25.181 1.00 81.44 97 ALA A CA 1
ATOM 825 C C . ALA A 1 97 ? -24.911 3.374 25.258 1.00 81.44 97 ALA A C 1
ATOM 827 O O . ALA A 1 97 ? -25.721 3.684 26.126 1.00 81.44 97 ALA A O 1
ATOM 828 N N . MET A 1 98 ? -25.150 2.388 24.388 1.00 78.81 98 MET A N 1
ATOM 829 C CA . MET A 1 98 ? -26.373 1.584 24.415 1.00 78.81 98 MET A CA 1
ATOM 830 C C . MET A 1 98 ? -26.483 0.738 25.691 1.00 78.81 98 MET A C 1
ATOM 832 O O . MET A 1 98 ? -27.543 0.720 26.311 1.00 78.81 98 MET A O 1
ATOM 836 N N . VAL A 1 99 ? -25.394 0.080 26.103 1.00 80.38 99 VAL A N 1
ATOM 837 C CA . VAL A 1 99 ? -25.355 -0.704 27.349 1.00 80.38 99 VAL A CA 1
ATOM 838 C C . VAL A 1 99 ? -25.595 0.194 28.561 1.00 80.38 99 VAL A C 1
ATOM 840 O O . VAL A 1 99 ? -26.460 -0.116 29.372 1.00 80.38 99 VAL A O 1
ATOM 843 N N . ASN A 1 100 ? -24.904 1.332 28.645 1.00 77.69 100 ASN A N 1
ATOM 844 C CA . ASN A 1 100 ? -25.051 2.276 29.756 1.00 77.69 100 ASN A CA 1
ATOM 845 C C . ASN A 1 100 ? -26.478 2.838 29.859 1.00 77.69 100 ASN A C 1
ATOM 847 O O . ASN A 1 100 ? -26.998 3.014 30.955 1.00 77.69 100 ASN A O 1
ATOM 851 N N . ASN A 1 101 ? -27.134 3.097 28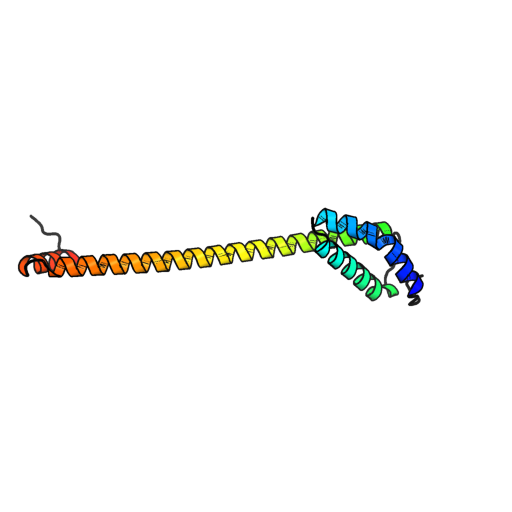.725 1.00 76.06 101 ASN A N 1
ATOM 852 C CA . ASN A 1 101 ? -28.528 3.538 28.728 1.00 76.06 101 ASN A CA 1
ATOM 853 C C . ASN A 1 101 ? -29.482 2.427 29.192 1.00 76.06 101 ASN A C 1
ATOM 855 O O . ASN A 1 101 ? -30.434 2.712 29.918 1.00 76.06 101 ASN A O 1
ATOM 859 N N . SER A 1 102 ? -29.233 1.168 28.808 1.00 77.38 102 SER A N 1
ATOM 860 C CA . SER A 1 102 ? -30.028 0.022 29.276 1.00 77.38 102 SER A CA 1
ATOM 861 C C . SER A 1 102 ? -29.905 -0.149 30.786 1.00 77.38 102 SER A C 1
ATOM 863 O O . SER A 1 102 ? -30.919 -0.194 31.477 1.00 77.38 102 SER A O 1
ATOM 865 N N . THR A 1 103 ? -28.676 -0.155 31.312 1.00 74.75 103 THR A N 1
ATOM 866 C CA . THR A 1 103 ? -28.429 -0.326 32.750 1.00 74.75 103 THR A CA 1
ATOM 867 C C . THR A 1 103 ? -29.011 0.820 33.570 1.00 74.75 103 THR A C 1
ATOM 869 O O . THR A 1 103 ? -29.592 0.577 34.625 1.00 74.75 103 THR A O 1
ATOM 872 N N . PHE A 1 104 ? -28.924 2.060 33.079 1.00 75.19 104 PHE A N 1
ATOM 873 C CA . PHE A 1 104 ? -29.569 3.204 33.721 1.00 75.19 104 PHE A CA 1
ATOM 874 C C . PHE A 1 104 ? -31.096 3.046 33.764 1.00 75.19 104 PHE A C 1
ATOM 876 O O . PHE A 1 104 ? -31.711 3.266 34.804 1.00 75.19 104 PHE A O 1
ATOM 883 N N . THR A 1 105 ? -31.707 2.600 32.662 1.00 75.88 105 THR A N 1
ATOM 884 C CA . THR A 1 105 ? -33.164 2.399 32.583 1.00 75.88 105 THR A CA 1
ATOM 885 C C . THR A 1 105 ? -33.634 1.265 33.502 1.00 75.88 105 THR A C 1
ATOM 887 O O . THR A 1 105 ? -34.674 1.380 34.147 1.00 75.88 105 THR A O 1
ATOM 890 N N . GLU A 1 106 ? -32.872 0.175 33.597 1.00 79.44 106 GLU A N 1
ATOM 891 C CA . GLU A 1 106 ? -33.150 -0.940 34.511 1.00 79.44 106 GLU A CA 1
ATOM 892 C C . GLU A 1 106 ? -33.031 -0.519 35.979 1.00 79.44 106 GLU A C 1
ATOM 894 O O . GLU A 1 106 ? -33.927 -0.809 36.772 1.00 79.44 106 GLU A O 1
ATOM 899 N N . ALA A 1 107 ? -31.973 0.217 36.332 1.00 74.38 107 ALA A N 1
ATOM 900 C CA . ALA A 1 107 ? -31.793 0.749 37.679 1.00 74.38 107 ALA A CA 1
ATOM 901 C C . ALA A 1 107 ? -32.926 1.712 38.063 1.00 74.38 107 ALA A C 1
ATOM 903 O O . ALA A 1 107 ? -33.440 1.642 39.178 1.00 74.38 107 ALA A O 1
ATOM 904 N N . GLN A 1 108 ? -33.355 2.570 37.132 1.00 76.12 108 GLN A N 1
ATOM 905 C CA . GLN A 1 108 ? -34.469 3.485 37.360 1.00 76.12 108 GLN A CA 1
ATOM 906 C C . GLN A 1 108 ? -35.793 2.738 37.571 1.00 76.12 108 GLN A C 1
ATOM 908 O O . GLN A 1 108 ? -36.528 3.066 38.499 1.00 76.12 108 GLN A O 1
ATOM 913 N N . LYS A 1 109 ? -36.076 1.693 36.783 1.00 80.38 109 LYS A N 1
ATOM 914 C CA . LYS A 1 109 ? -37.265 0.852 36.991 1.00 80.38 109 LYS A CA 1
ATOM 915 C C . LYS A 1 109 ? -37.251 0.144 38.341 1.00 80.38 109 LYS 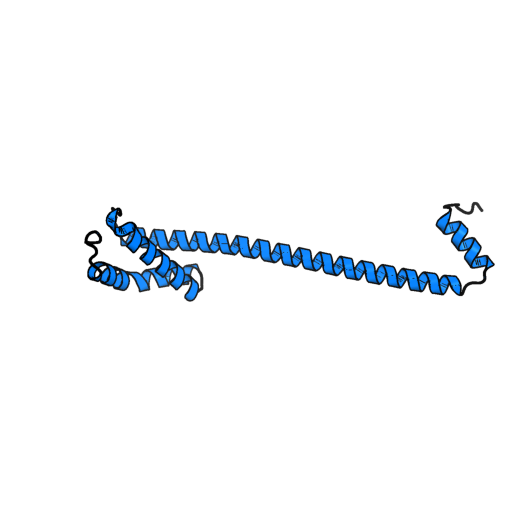A C 1
ATOM 917 O O . LYS A 1 109 ? -38.243 0.204 39.056 1.00 80.38 109 LYS A O 1
ATOM 922 N N . ALA A 1 110 ? -36.134 -0.484 38.709 1.00 80.00 110 ALA A N 1
ATOM 923 C CA . ALA A 1 110 ? -36.009 -1.157 40.001 1.00 80.00 110 ALA A CA 1
ATOM 924 C C . ALA A 1 110 ? -36.194 -0.171 41.168 1.00 80.00 110 ALA A C 1
ATOM 926 O O . ALA A 1 110 ? -36.858 -0.481 42.154 1.00 80.00 110 ALA A O 1
ATOM 927 N N . PHE A 1 111 ? -35.653 1.042 41.033 1.00 78.75 111 PHE A N 1
ATOM 928 C CA . PHE A 1 111 ? -35.857 2.110 42.005 1.00 78.75 111 PHE A CA 1
ATOM 929 C C . PHE A 1 111 ? -37.332 2.523 42.114 1.00 78.75 111 PHE A C 1
ATOM 931 O O . PHE A 1 111 ? -37.852 2.631 43.222 1.00 78.75 111 PHE A O 1
ATOM 938 N N . GLU A 1 112 ? -38.025 2.721 40.990 1.00 78.69 112 GLU A N 1
ATOM 939 C CA . GLU A 1 112 ? -39.454 3.058 40.970 1.00 78.69 112 GLU A CA 1
ATOM 940 C C . GLU A 1 112 ? -40.327 1.942 41.571 1.00 78.69 112 GLU A C 1
ATOM 942 O O . GLU A 1 112 ? -41.262 2.235 42.319 1.00 78.69 112 GLU A O 1
ATOM 947 N N . GLU A 1 113 ? -40.008 0.674 41.303 1.00 83.94 113 GLU A N 1
ATOM 948 C CA . GLU A 1 113 ? -40.697 -0.487 41.878 1.00 83.94 113 GLU A CA 1
ATOM 949 C C . GLU A 1 113 ? -40.522 -0.577 43.401 1.00 83.94 113 GLU A C 1
ATOM 951 O O . GLU A 1 113 ? -41.490 -0.837 44.118 1.00 83.94 113 GLU A O 1
ATOM 956 N N . GLU A 1 114 ? -39.317 -0.334 43.923 1.00 80.56 114 GLU A N 1
ATOM 957 C CA . GLU A 1 114 ? -39.082 -0.279 45.372 1.00 80.56 114 GLU A CA 1
ATOM 958 C C . GLU A 1 114 ? -39.760 0.934 46.013 1.00 80.56 114 GLU A C 1
ATOM 960 O O . GLU A 1 114 ? -40.346 0.821 47.093 1.00 80.56 114 GLU A O 1
ATOM 965 N N . LEU A 1 115 ? -39.773 2.080 45.324 1.00 78.44 115 LEU A N 1
ATOM 966 C CA . LEU A 1 115 ? -40.491 3.261 45.791 1.00 78.44 115 LEU A CA 1
ATOM 967 C C . LEU A 1 115 ? -41.985 2.954 45.970 1.00 78.44 115 LEU A C 1
ATOM 969 O O . LEU A 1 115 ? -42.567 3.365 46.969 1.00 78.44 115 LEU A O 1
ATOM 973 N N . GLN A 1 116 ? -42.592 2.190 45.052 1.00 78.69 116 GLN A N 1
ATOM 974 C CA . GLN A 1 116 ? -44.007 1.800 45.114 1.00 78.69 116 GLN A CA 1
ATOM 975 C C . GLN A 1 116 ? -44.361 0.882 46.296 1.00 78.69 116 GLN A C 1
ATOM 977 O O . GLN A 1 116 ? -45.522 0.846 46.705 1.00 78.69 116 GLN A O 1
ATOM 982 N N . LYS A 1 117 ? -43.388 0.167 46.871 1.00 82.75 117 LYS A N 1
ATOM 983 C CA . LYS A 1 117 ? -43.598 -0.706 48.041 1.00 82.75 117 LYS A CA 1
ATOM 984 C C . LYS A 1 117 ? -43.625 0.062 49.363 1.00 82.75 117 LYS A C 1
ATOM 986 O O . LYS A 1 117 ? -44.032 -0.492 50.384 1.00 82.75 117 LYS A O 1
ATOM 991 N N . LEU A 1 118 ? -43.196 1.324 49.368 1.00 79.06 118 LEU A N 1
ATOM 992 C CA . LEU A 1 118 ? -43.217 2.160 50.564 1.00 79.06 118 LEU A CA 1
ATOM 993 C C . LEU A 1 118 ? -44.645 2.638 50.884 1.00 79.06 118 LEU A C 1
ATOM 995 O O . LEU A 1 118 ? -45.424 2.890 49.963 1.00 79.06 118 LEU A O 1
ATOM 999 N N . PRO A 1 119 ? -44.987 2.836 52.172 1.00 78.81 119 PRO A N 1
ATOM 1000 C CA . PRO A 1 119 ? -46.265 3.416 52.576 1.00 78.81 119 PRO A CA 1
ATOM 1001 C C . PRO A 1 119 ? -46.515 4.777 51.911 1.00 78.81 119 PRO A C 1
ATOM 1003 O O . PRO A 1 119 ? -45.593 5.585 51.777 1.00 78.81 119 PRO A O 1
ATOM 1006 N N . GLU A 1 120 ? -47.770 5.063 51.546 1.00 72.38 120 GLU A N 1
ATOM 1007 C CA . GLU A 1 120 ? -48.153 6.238 50.738 1.00 72.38 120 GLU A CA 1
ATOM 1008 C C . GLU A 1 120 ? -47.590 7.568 51.266 1.00 72.38 120 GLU A C 1
ATOM 1010 O O . GLU A 1 120 ? -47.106 8.394 50.492 1.00 72.38 120 GLU A O 1
ATOM 1015 N N . LYS A 1 121 ? -47.578 7.761 52.592 1.00 67.75 121 LYS A N 1
ATOM 1016 C CA . LYS A 1 121 ? -47.040 8.980 53.219 1.00 67.75 121 LYS A CA 1
ATOM 1017 C C . LYS A 1 121 ? -45.541 9.161 52.964 1.00 67.75 121 LYS A C 1
ATOM 1019 O O . LYS A 1 121 ? -45.095 10.278 52.721 1.00 67.75 121 LYS A O 1
ATOM 1024 N N . THR A 1 122 ? -44.769 8.077 52.987 1.00 71.00 122 THR A N 1
ATOM 1025 C CA . THR A 1 122 ? -43.315 8.099 52.782 1.00 71.00 122 THR A CA 1
ATOM 1026 C C . THR A 1 122 ? -42.969 8.296 51.306 1.00 71.00 122 THR A C 1
ATOM 1028 O O . THR A 1 122 ? -42.069 9.073 50.993 1.00 71.00 122 THR A O 1
ATOM 1031 N N . GLN A 1 123 ? -43.731 7.684 50.389 1.00 72.44 123 GLN A N 1
ATOM 1032 C CA . GLN A 1 123 ? -43.623 7.959 48.948 1.00 72.44 123 GLN A CA 1
ATOM 1033 C C . GLN A 1 123 ? -43.873 9.430 48.618 1.00 72.44 123 GLN A C 1
ATOM 1035 O O . GLN A 1 123 ? -43.169 10.007 47.790 1.00 72.44 123 GLN A O 1
ATOM 1040 N N . MET A 1 124 ? -44.891 10.028 49.242 1.00 68.19 124 MET A N 1
ATOM 1041 C CA . MET A 1 124 ? -45.301 11.398 48.950 1.00 68.19 124 MET A CA 1
ATOM 1042 C C . MET A 1 124 ? -44.259 12.415 49.422 1.00 68.19 124 MET A C 1
ATOM 1044 O O . MET A 1 124 ? -43.895 13.298 48.651 1.00 68.19 124 MET A O 1
ATOM 1048 N N . ILE A 1 125 ? -43.707 12.235 50.628 1.00 71.50 125 ILE A N 1
ATOM 1049 C CA . ILE A 1 125 ? -42.600 13.061 51.140 1.00 71.50 125 ILE A CA 1
ATOM 1050 C C . ILE A 1 125 ? -41.363 12.931 50.243 1.00 71.50 125 ILE A C 1
ATOM 1052 O O . ILE A 1 125 ? -40.745 13.936 49.898 1.00 71.50 125 ILE A O 1
ATOM 1056 N N . PHE A 1 126 ? -41.025 11.713 49.810 1.00 71.44 126 PHE A N 1
ATOM 1057 C CA . PHE A 1 126 ? -39.866 11.493 48.947 1.00 71.44 126 PHE A CA 1
ATOM 1058 C C . PHE A 1 126 ? -40.037 12.145 47.565 1.00 71.44 126 PHE A C 1
ATOM 1060 O O . PHE A 1 126 ? -39.120 12.799 47.078 1.00 71.44 126 PHE A O 1
ATOM 1067 N N . LYS A 1 127 ? -41.220 12.030 46.943 1.00 71.12 127 LYS A N 1
ATOM 1068 C CA . LYS A 1 127 ? -41.521 12.691 45.660 1.00 71.12 127 LYS A CA 1
ATOM 1069 C C . LYS A 1 127 ? -41.474 14.217 45.775 1.00 71.12 127 LYS A C 1
ATOM 1071 O O . LYS A 1 127 ? -40.877 14.848 44.910 1.00 71.12 127 LYS A O 1
ATOM 1076 N N . LEU A 1 128 ? -42.035 14.786 46.845 1.00 68.31 128 LEU A N 1
ATOM 1077 C CA . LEU A 1 128 ? -41.999 16.229 47.118 1.00 68.31 128 LEU A CA 1
ATOM 1078 C C . LEU A 1 128 ? -40.562 16.740 47.322 1.00 68.31 128 LEU A C 1
ATOM 1080 O O . LEU A 1 128 ? -40.192 17.767 46.766 1.00 68.31 128 LEU A O 1
ATOM 1084 N N . SER A 1 129 ? -39.724 15.998 48.050 1.00 65.75 129 SER A N 1
ATOM 1085 C CA . SER A 1 129 ? -38.324 16.379 48.287 1.00 65.75 129 SER A CA 1
ATOM 1086 C C . SER A 1 129 ? -37.456 16.313 47.021 1.00 65.75 129 SER A C 1
ATOM 1088 O O . SER A 1 129 ? -36.571 17.148 46.849 1.00 65.75 129 SER A O 1
ATOM 1090 N N . ASN A 1 130 ? -37.706 15.347 46.128 1.00 64.44 130 ASN A N 1
ATOM 1091 C CA . ASN A 1 130 ? -36.832 15.085 44.978 1.00 64.44 130 ASN A CA 1
ATOM 1092 C C . ASN A 1 130 ? -37.253 15.810 43.682 1.00 64.44 130 ASN A C 1
ATOM 1094 O O . ASN A 1 130 ? -36.389 16.107 42.861 1.00 64.44 130 ASN A O 1
ATOM 1098 N N . TYR A 1 131 ? -38.548 16.093 43.474 1.00 57.41 131 TYR A N 1
ATOM 1099 C CA . TYR A 1 131 ? -39.040 16.775 42.261 1.00 57.41 131 TYR A CA 1
ATOM 1100 C C . TYR A 1 131 ? -39.169 18.297 42.404 1.00 57.41 131 TYR A C 1
ATOM 1102 O O . TYR A 1 131 ? -38.965 18.993 41.412 1.00 57.41 131 TYR A O 1
ATOM 1110 N N . ASP A 1 132 ? -39.444 18.820 43.605 1.00 49.56 132 ASP A N 1
ATOM 1111 C CA . ASP A 1 132 ? -39.637 20.266 43.811 1.00 49.56 132 ASP A CA 1
ATOM 1112 C C . ASP A 1 132 ? -38.393 20.988 44.354 1.00 49.56 132 ASP A C 1
ATOM 1114 O O . ASP A 1 132 ? -38.425 22.200 44.558 1.00 49.56 132 ASP A O 1
ATOM 1118 N N . GLY A 1 133 ? -37.274 20.285 44.579 1.00 49.28 133 GLY A N 1
ATOM 1119 C CA . GLY A 1 133 ? -36.022 20.903 45.041 1.00 49.28 133 GLY A CA 1
ATOM 1120 C C . GLY A 1 133 ? -36.146 21.652 46.375 1.00 49.28 133 GLY A C 1
ATOM 1121 O O . GLY A 1 133 ? -35.297 22.483 46.696 1.00 49.28 133 GLY A O 1
ATOM 1122 N N . LEU A 1 134 ? -37.196 21.382 47.152 1.00 47.25 134 LEU A N 1
ATOM 1123 C CA . LEU A 1 134 ? -37.392 21.971 48.466 1.00 47.25 134 LEU A CA 1
ATOM 1124 C C . LEU A 1 134 ? -36.521 21.202 49.457 1.00 47.25 134 LEU A C 1
ATOM 1126 O O . LEU A 1 134 ? -36.862 20.103 49.901 1.00 47.25 134 LEU A O 1
ATOM 1130 N N . SER A 1 135 ? -35.367 21.789 49.774 1.00 42.81 135 SER A N 1
ATOM 1131 C CA . SER A 1 135 ? -34.612 21.446 50.971 1.00 42.81 135 SER A CA 1
ATOM 1132 C C . SER A 1 135 ? -35.560 21.535 52.160 1.00 42.81 135 SER A C 1
ATOM 1134 O O . SER A 1 135 ? -36.130 22.594 52.421 1.00 42.81 135 SER A O 1
ATOM 1136 N N . VAL A 1 136 ? -35.748 20.421 52.858 1.00 38.41 136 VAL A N 1
ATOM 1137 C CA . VAL A 1 136 ? -36.397 20.433 54.166 1.00 38.41 136 VAL A CA 1
ATOM 1138 C C . VAL A 1 136 ? -35.455 21.205 55.093 1.00 38.41 136 VAL A C 1
ATOM 1140 O O . VAL A 1 136 ? -34.407 20.682 55.465 1.00 38.41 136 VAL A O 1
ATOM 1143 N N . GLU A 1 137 ? -35.772 22.475 55.363 1.00 41.03 137 GLU A N 1
ATOM 1144 C CA . GLU A 1 137 ? -35.231 23.189 56.522 1.00 41.03 137 GLU A CA 1
ATOM 1145 C C . GLU A 1 137 ? -35.769 22.515 57.790 1.00 41.03 137 GLU A C 1
ATOM 1147 O O . GLU A 1 137 ? -36.931 22.100 57.837 1.00 41.03 137 GLU A O 1
ATOM 1152 N N . GLU A 1 138 ? -34.856 22.349 58.747 1.00 35.53 138 GLU A N 1
ATOM 1153 C CA . GLU A 1 138 ? -34.998 21.632 60.021 1.00 35.53 138 GLU A CA 1
ATOM 1154 C C . GLU A 1 138 ? -36.158 22.120 60.903 1.00 35.53 138 GLU A C 1
ATOM 1156 O O . GLU A 1 138 ? -36.379 23.350 61.003 1.00 35.53 138 GLU A O 1
#

Nearest PDB structures (foldseek):
  5wur-assembly1_A  TM=6.435E-01  e=1.474E-03  Bacillus subtilis subsp. subtilis str. 168
  5wuq-assembly1_A  TM=6.400E-01  e=2.756E-03  Bacillus subtilis subsp. subtilis str. 168
  5wur-assembly2_B  TM=6.427E-01  e=3.877E-03  Bacillus subtilis subsp. subtilis str. 168
  8z6g-assembly1_B  TM=5.372E-01  e=1.355E-02  Pseudomonas aeruginosa

Mean predicted aligned error: 12.35 Å

Solvent-accessible surface area (backbone atoms only — not comparable to full-atom va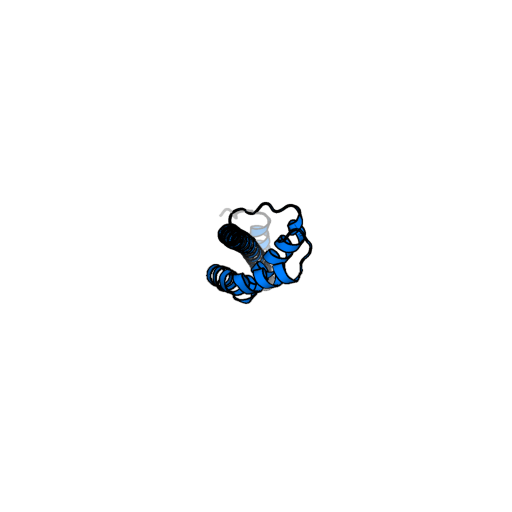lues): 7784 Å² total; per-residue (Å²): 118,64,64,74,76,46,63,64,49,52,49,53,51,45,69,69,42,48,65,63,50,28,54,52,32,15,65,73,67,75,32,63,69,64,11,49,52,54,48,50,52,50,51,53,52,48,63,76,45,30,79,78,62,85,72,92,53,60,69,64,51,53,54,52,48,46,53,52,51,52,52,51,51,52,51,54,51,53,52,52,50,54,50,53,51,51,52,50,51,52,52,51,53,52,50,50,54,52,50,53,52,51,53,51,52,51,52,50,49,54,51,53,56,56,48,68,72,45,59,70,71,59,40,49,54,50,51,50,43,71,73,67,69,50,75,83,78,132

Sequence (138 aa):
MLSEGNHKAFKELYNRYWRSLLNHAAGTLQSQSEGEEIVQEIFVDLWNKREGLQIRNLPSYLHTLVRNRCISFIRSKAVERKYQEYYKNLLYKRQQAMVNNSTFTEAQKAFEEELQKLPEKTQMIFKLSNYDGLSVEE

Radius of gyration: 34.78 Å; Cα contacts (8 Å, |Δi|>4): 61; chains: 1; bounding box: 67×36×93 Å

pLDDT: mean 84.35, std 14.69, range [35.53, 98.06]

Foldseek 3Di:
DLQPVPVVVLVVVCVVCVVVQQCLLCVLQVHNVRSNVQSVVLSVVCNVCSNPDPDPDPVVVSNVSSVVSSVVVVVVVVVVVVVVVVVVVVVVVVVVVVVVVVVVVVVVVVVVVVLVVDDPVVSVVVCCCPVVVDDPDD